Protein AF-A0A9X6XUQ7-F1 (afdb_monomer)

Radius of gyration: 19.81 Å; Cα contacts (8 Å, |Δi|>4): 12; chains: 1; bounding box: 32×31×50 Å

Sequence (71 aa):
MTHIQFDYTKALTFLNEHEVTYLQGAVRTAHDAIHNKTGAGSDFLGWVDLPTAYDKEEFARIQKSAEKIKS

pLDDT: mean 95.31, std 6.3, range [52.94, 98.56]

Organism: Bacillus cereus (NCBI:txi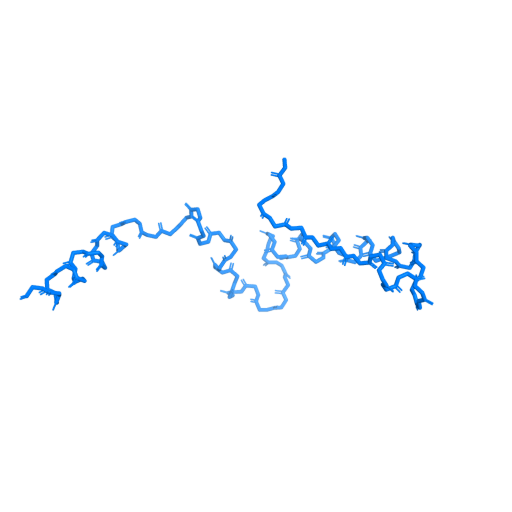d1396)

Solvent-accessible surface area (backbone atoms only — not comparable to full-atom values): 4583 Å² total; per-residue (Å²): 136,72,98,71,85,88,85,62,73,80,52,54,82,84,43,60,74,65,65,61,57,69,43,48,64,61,52,48,54,50,51,51,27,63,79,67,48,72,44,92,70,36,90,71,53,63,72,78,52,35,91,82,67,54,65,64,67,59,52,52,52,52,52,54,51,50,55,64,70,74,106

Secondary structure (DSSP, 8-state):
--SS----GGGGGTS-HHHHHHTHHHHHHHHHHHHTT-STTGGG-HHHHHHHH--HHHHHHHHHHHHHHH-

InterPro domains:
  IPR046348 SIS domain superfamily [SSF53697] (4-70)

Structure (mmCIF, N/CA/C/O backbone):
data_AF-A0A9X6XUQ7-F1
#
_entry.id   AF-A0A9X6XUQ7-F1
#
loop_
_atom_site.group_PDB
_atom_site.id
_atom_site.type_symbol
_atom_site.label_atom_id
_atom_site.label_alt_id
_atom_site.label_comp_id
_atom_site.label_asym_id
_atom_site.label_entity_id
_atom_site.label_seq_id
_atom_site.pdbx_PDB_ins_code
_atom_site.Cartn_x
_atom_site.Cartn_y
_atom_site.Cartn_z
_atom_site.occupancy
_atom_site.B_iso_or_equiv
_atom_site.auth_seq_id
_atom_site.auth_comp_id
_atom_site.auth_asym_id
_atom_site.auth_atom_id
_atom_site.pdbx_PDB_model_num
ATOM 1 N N . MET A 1 1 ? -15.283 4.516 -13.021 1.00 52.94 1 MET A N 1
ATOM 2 C CA . MET A 1 1 ? -14.536 5.741 -12.660 1.00 52.94 1 MET A CA 1
ATOM 3 C C . MET A 1 1 ? -13.878 5.506 -11.316 1.00 52.94 1 MET A C 1
ATOM 5 O O . MET A 1 1 ? -14.562 5.049 -10.409 1.00 52.94 1 MET A O 1
ATOM 9 N N . THR A 1 2 ? -12.573 5.739 -11.201 1.00 87.62 2 THR A N 1
ATOM 10 C CA . THR A 1 2 ? -11.862 5.698 -9.916 1.00 87.62 2 THR A CA 1
ATOM 11 C C . THR A 1 2 ? -12.117 6.995 -9.142 1.00 87.62 2 THR A C 1
ATOM 13 O O . THR A 1 2 ? -12.306 8.046 -9.750 1.00 87.62 2 THR A O 1
ATOM 16 N N . HIS A 1 3 ? -12.146 6.929 -7.806 1.00 94.25 3 HIS A N 1
ATOM 17 C CA . HIS A 1 3 ? -12.330 8.112 -6.948 1.00 94.25 3 HIS A CA 1
ATOM 18 C C . HIS A 1 3 ? -11.103 9.044 -6.957 1.00 94.25 3 HIS A C 1
ATOM 20 O O . HIS A 1 3 ? -11.221 10.234 -6.692 1.00 94.25 3 HIS A O 1
ATOM 26 N N . ILE A 1 4 ? -9.933 8.495 -7.297 1.00 96.06 4 ILE A N 1
ATOM 27 C CA . ILE A 1 4 ? -8.652 9.197 -7.399 1.00 96.06 4 ILE A CA 1
ATOM 28 C C . ILE A 1 4 ? -8.079 8.957 -8.800 1.00 96.06 4 ILE A C 1
ATOM 30 O O . ILE A 1 4 ? -8.237 7.868 -9.363 1.00 96.06 4 ILE A O 1
ATOM 34 N N . GLN A 1 5 ? -7.428 9.977 -9.361 1.00 95.69 5 GLN A N 1
ATOM 35 C CA . GLN A 1 5 ? -6.760 9.921 -10.659 1.00 95.69 5 GLN A CA 1
ATOM 36 C C . GLN A 1 5 ? -5.263 10.179 -10.491 1.00 95.69 5 GLN A C 1
ATOM 38 O O . GLN A 1 5 ? -4.860 11.061 -9.734 1.00 95.69 5 GLN A O 1
ATOM 43 N N . PHE A 1 6 ? -4.454 9.404 -11.208 1.00 93.69 6 PHE A N 1
ATOM 44 C CA . PHE A 1 6 ? -3.020 9.624 -11.336 1.00 93.69 6 PHE A CA 1
ATOM 45 C C . PHE A 1 6 ? -2.726 10.058 -12.770 1.00 93.69 6 PHE A C 1
ATOM 47 O O . PHE A 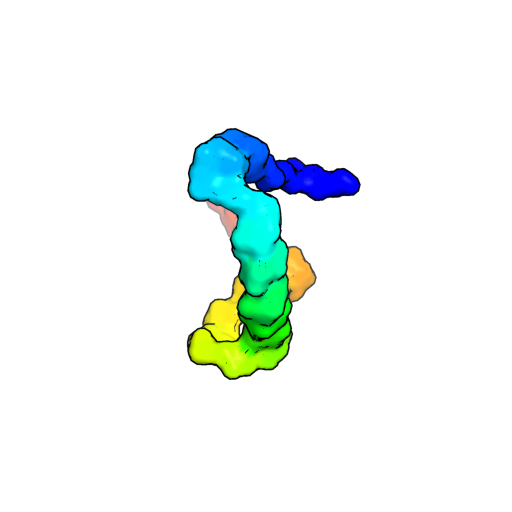1 6 ? 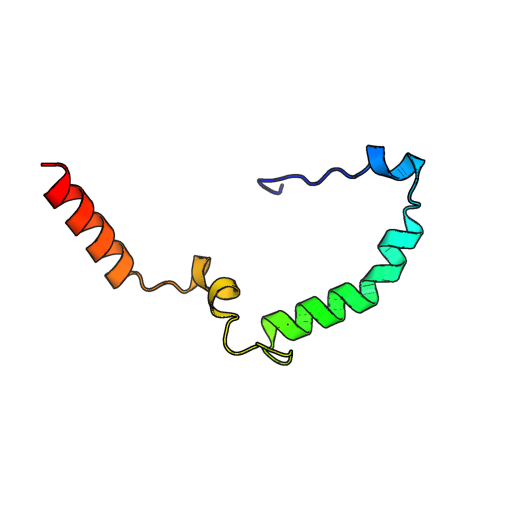-2.992 9.308 -13.708 1.00 93.69 6 PHE A O 1
ATOM 54 N N . ASP A 1 7 ? -2.207 11.273 -12.925 1.00 95.19 7 ASP A N 1
ATOM 55 C CA . ASP A 1 7 ? -1.848 11.860 -14.212 1.00 95.19 7 ASP A CA 1
ATOM 56 C C . ASP A 1 7 ? -0.332 12.091 -14.257 1.00 95.19 7 ASP A C 1
ATOM 58 O O . ASP A 1 7 ? 0.209 12.901 -13.502 1.00 95.19 7 ASP A O 1
ATOM 62 N N . TYR A 1 8 ? 0.347 11.365 -15.147 1.00 94.62 8 TYR A N 1
ATOM 63 C CA . TYR A 1 8 ? 1.785 11.486 -15.383 1.00 94.62 8 TYR A CA 1
ATOM 64 C C . TYR A 1 8 ? 2.118 12.171 -16.719 1.00 94.62 8 TYR A C 1
ATOM 66 O O . TYR A 1 8 ? 3.280 12.193 -17.116 1.00 94.62 8 TYR A O 1
ATOM 74 N N . THR A 1 9 ? 1.144 12.779 -17.405 1.00 95.56 9 THR A N 1
ATOM 75 C CA . THR A 1 9 ? 1.336 13.398 -18.732 1.00 95.56 9 THR A CA 1
ATOM 76 C C . THR A 1 9 ? 2.453 14.441 -18.758 1.00 95.56 9 THR A C 1
ATOM 78 O O . THR A 1 9 ? 3.215 14.509 -19.716 1.00 95.56 9 THR A O 1
ATOM 81 N N . LYS A 1 10 ? 2.631 15.219 -17.683 1.00 96.50 10 LYS A N 1
ATOM 82 C CA . LYS A 1 10 ? 3.724 16.206 -17.574 1.00 96.50 10 LYS A CA 1
ATOM 83 C C . LYS A 1 10 ? 5.113 15.565 -17.500 1.00 96.50 10 LYS A C 1
ATOM 85 O O . LYS A 1 10 ? 6.089 16.178 -17.935 1.00 96.50 10 LYS A O 1
ATOM 90 N N . ALA A 1 11 ? 5.204 14.344 -16.974 1.00 96.19 11 ALA A N 1
ATOM 91 C CA . ALA A 1 11 ? 6.454 13.598 -16.911 1.00 96.19 11 ALA A CA 1
ATOM 92 C C . ALA A 1 11 ? 6.888 13.067 -18.282 1.00 96.19 11 ALA A C 1
ATOM 94 O O . ALA A 1 11 ? 8.071 12.816 -18.478 1.00 96.19 11 ALA A O 1
ATOM 95 N N . LEU A 1 12 ? 5.975 12.999 -19.263 1.00 95.00 12 LEU A N 1
ATOM 96 C CA . LEU A 1 12 ? 6.289 12.542 -20.622 1.00 95.00 12 LEU A CA 1
ATOM 97 C C . LEU A 1 12 ? 7.322 13.414 -21.357 1.00 95.00 12 LEU A C 1
ATOM 99 O O . LEU A 1 12 ? 7.832 13.042 -22.407 1.00 95.00 12 LEU A O 1
ATOM 103 N N . THR A 1 13 ? 7.650 14.581 -20.803 1.00 96.44 13 THR A N 1
ATOM 104 C CA . THR A 1 13 ? 8.728 15.443 -21.303 1.00 96.44 13 THR A CA 1
ATOM 105 C C . THR A 1 13 ? 10.129 14.879 -21.037 1.00 96.44 13 THR A C 1
ATOM 107 O O . THR A 1 13 ? 11.076 15.284 -21.707 1.00 96.44 13 THR A O 1
ATOM 110 N N . PHE A 1 14 ? 10.272 13.956 -20.081 1.00 95.50 14 PHE A N 1
ATOM 111 C CA . PHE A 1 14 ? 11.550 13.354 -19.674 1.00 95.50 14 PHE A CA 1
ATOM 112 C C . PHE A 1 14 ? 11.476 11.834 -19.426 1.00 95.50 14 PHE A C 1
ATOM 114 O O . PHE A 1 14 ? 12.450 11.238 -18.979 1.00 95.50 14 PHE A O 1
ATOM 121 N N . LEU A 1 15 ? 10.332 11.216 -19.715 1.00 94.25 15 LEU A N 1
ATOM 122 C CA . LEU A 1 15 ? 10.035 9.788 -19.597 1.00 94.25 15 LEU A CA 1
ATOM 123 C C . LEU A 1 15 ? 9.219 9.397 -20.827 1.00 94.25 15 LEU A C 1
ATOM 125 O O . LEU A 1 15 ? 8.257 10.080 -21.154 1.00 94.25 15 LEU A O 1
ATOM 129 N N . ASN A 1 16 ? 9.515 8.274 -21.468 1.00 94.00 16 ASN A N 1
ATOM 130 C CA . ASN A 1 16 ? 8.663 7.768 -22.542 1.00 94.00 16 ASN A CA 1
ATOM 131 C C . ASN A 1 16 ? 7.649 6.730 -22.033 1.00 94.00 16 ASN A C 1
ATOM 133 O O . ASN A 1 16 ? 7.917 5.969 -21.106 1.00 94.00 16 ASN A O 1
ATOM 137 N N . GLU A 1 17 ? 6.492 6.622 -22.693 1.00 93.56 17 GLU A N 1
ATOM 138 C CA . GLU A 1 17 ? 5.435 5.663 -22.315 1.00 93.56 17 GLU A CA 1
ATOM 139 C C . GLU A 1 17 ? 5.909 4.197 -22.309 1.00 93.56 17 GLU A C 1
ATOM 141 O O . GLU A 1 17 ? 5.502 3.388 -21.468 1.00 93.56 17 GLU A O 1
ATOM 146 N N . HIS A 1 18 ? 6.806 3.837 -23.231 1.00 93.56 18 HIS A N 1
ATOM 147 C CA . HIS A 1 18 ? 7.340 2.479 -23.313 1.00 93.56 18 HIS A CA 1
ATOM 148 C C . HIS A 1 18 ? 8.224 2.126 -22.109 1.00 93.56 18 HIS A C 1
ATOM 150 O O . HIS A 1 18 ? 8.259 0.965 -21.711 1.00 93.56 18 HIS A O 1
ATOM 156 N N . GLU A 1 19 ? 8.873 3.110 -21.479 1.00 93.56 19 GLU A N 1
ATOM 157 C CA . GLU A 1 19 ? 9.674 2.892 -20.269 1.00 93.56 19 GLU A CA 1
ATOM 158 C C . GLU A 1 19 ? 8.787 2.454 -19.098 1.00 93.56 19 GLU A C 1
ATOM 160 O O . GLU A 1 19 ? 9.140 1.534 -18.364 1.00 93.56 19 GLU A O 1
ATOM 165 N N . VAL A 1 20 ? 7.585 3.032 -18.977 1.00 93.12 20 VAL A N 1
ATOM 166 C CA . VAL A 1 20 ? 6.575 2.585 -18.002 1.00 93.12 20 VAL A CA 1
ATOM 167 C C . VAL A 1 20 ? 6.089 1.178 -18.344 1.00 93.12 20 VAL A C 1
ATOM 169 O O . VAL A 1 20 ? 5.963 0.323 -17.467 1.00 93.12 20 VAL A O 1
ATOM 172 N N . THR A 1 21 ? 5.850 0.914 -19.629 1.00 93.44 21 THR A N 1
ATOM 173 C CA . THR A 1 21 ? 5.353 -0.387 -20.098 1.00 93.44 21 THR A CA 1
ATOM 174 C C . THR A 1 21 ? 6.359 -1.512 -19.832 1.00 93.44 21 THR A C 1
ATOM 176 O O . THR A 1 21 ? 5.964 -2.614 -19.452 1.00 93.44 21 THR A O 1
ATOM 179 N N . TYR A 1 22 ? 7.663 -1.246 -19.930 1.00 96.25 22 TYR A N 1
ATOM 180 C CA . TYR A 1 22 ? 8.703 -2.232 -19.612 1.00 96.25 22 TYR A CA 1
ATOM 181 C C . TYR A 1 22 ? 8.713 -2.664 -18.141 1.00 96.25 22 TYR A C 1
ATOM 183 O O . TYR A 1 22 ? 9.128 -3.784 -17.837 1.00 96.25 22 TYR A O 1
ATOM 191 N N . LEU A 1 23 ? 8.188 -1.844 -17.225 1.00 96.81 23 LEU A N 1
ATOM 192 C CA . LEU A 1 23 ? 8.060 -2.209 -15.811 1.00 96.81 23 LEU A CA 1
ATOM 193 C C . LEU A 1 23 ? 6.905 -3.182 -15.534 1.00 96.81 23 LEU A C 1
ATOM 195 O O . LEU A 1 23 ? 6.831 -3.727 -14.432 1.00 96.81 23 LEU A O 1
ATOM 199 N N . GLN A 1 24 ? 6.023 -3.448 -16.504 1.00 96.44 24 GLN A N 1
ATOM 200 C CA . GLN A 1 24 ? 4.817 -4.257 -16.301 1.00 96.44 24 GLN A CA 1
ATOM 201 C C . GLN A 1 24 ? 5.112 -5.636 -15.692 1.00 96.44 24 GLN A C 1
ATOM 203 O O . GLN A 1 24 ? 4.396 -6.076 -14.792 1.00 96.44 24 GLN A O 1
ATOM 208 N N . GLY A 1 25 ? 6.179 -6.305 -16.142 1.00 97.75 25 GLY A N 1
ATOM 209 C CA . GLY A 1 25 ? 6.582 -7.605 -15.600 1.00 97.75 25 GLY A CA 1
ATOM 210 C C . GLY A 1 25 ? 6.964 -7.530 -14.120 1.00 97.75 25 GLY A C 1
ATOM 211 O O . GLY A 1 25 ? 6.466 -8.310 -13.312 1.00 97.75 25 GLY A O 1
ATOM 212 N N . ALA A 1 26 ? 7.787 -6.547 -13.746 1.00 97.62 26 ALA A N 1
ATOM 213 C CA . ALA A 1 26 ? 8.202 -6.341 -12.360 1.00 97.62 26 ALA A CA 1
ATOM 214 C C . ALA A 1 26 ? 7.019 -5.953 -11.457 1.00 97.62 26 ALA A C 1
ATOM 216 O O . ALA A 1 26 ? 6.891 -6.480 -10.352 1.00 97.62 26 ALA A O 1
ATOM 217 N N . VAL A 1 27 ? 6.119 -5.091 -11.945 1.00 97.88 27 VAL A N 1
ATOM 218 C CA . VAL A 1 27 ? 4.901 -4.692 -11.222 1.00 97.88 27 VAL A CA 1
ATOM 219 C C . VAL A 1 27 ? 3.991 -5.893 -10.976 1.00 97.88 27 VAL A C 1
ATOM 221 O O . VAL A 1 27 ? 3.471 -6.039 -9.873 1.00 97.88 27 VAL A O 1
ATOM 224 N N . ARG A 1 28 ? 3.829 -6.784 -11.962 1.00 97.88 28 ARG A N 1
ATOM 225 C CA . ARG A 1 28 ? 3.040 -8.011 -11.794 1.00 97.88 28 ARG A CA 1
ATOM 226 C C . ARG A 1 28 ? 3.643 -8.932 -10.736 1.00 97.88 28 ARG A C 1
ATOM 228 O O . ARG A 1 28 ? 2.928 -9.366 -9.842 1.00 97.88 28 ARG A O 1
ATOM 235 N N . THR A 1 29 ? 4.950 -9.173 -10.793 1.00 97.75 29 THR A N 1
ATOM 236 C CA . THR A 1 29 ? 5.637 -9.988 -9.781 1.00 97.75 29 THR A CA 1
ATOM 237 C C . THR A 1 29 ? 5.476 -9.397 -8.381 1.00 97.75 29 THR A C 1
ATOM 239 O O . THR A 1 29 ? 5.196 -10.128 -7.435 1.00 97.75 29 THR A O 1
ATOM 242 N N . ALA A 1 30 ? 5.602 -8.074 -8.236 1.00 97.56 30 ALA A N 1
ATOM 243 C CA . ALA A 1 30 ? 5.392 -7.399 -6.957 1.00 97.56 30 ALA A CA 1
ATOM 244 C C . ALA A 1 30 ? 3.934 -7.508 -6.476 1.00 97.56 30 ALA A C 1
ATOM 246 O O . ALA A 1 30 ? 3.696 -7.778 -5.300 1.00 97.56 30 ALA A O 1
ATOM 247 N N . HIS A 1 31 ? 2.961 -7.350 -7.378 1.00 97.69 31 HIS A N 1
ATOM 248 C CA . HIS A 1 31 ? 1.542 -7.531 -7.076 1.00 97.69 31 HIS A CA 1
ATOM 249 C C . HIS A 1 31 ? 1.259 -8.935 -6.528 1.00 97.69 31 HIS A C 1
ATOM 251 O O . HIS A 1 31 ? 0.643 -9.059 -5.466 1.00 97.69 31 HIS A O 1
ATOM 257 N N . ASP A 1 32 ? 1.754 -9.969 -7.213 1.00 97.44 32 ASP A N 1
ATOM 258 C CA . ASP A 1 32 ? 1.579 -11.363 -6.809 1.00 97.44 32 ASP A CA 1
ATOM 259 C C . ASP A 1 32 ? 2.287 -11.643 -5.477 1.00 97.44 32 ASP A C 1
ATOM 261 O O . ASP A 1 32 ? 1.730 -12.325 -4.620 1.00 97.44 32 ASP A O 1
ATOM 265 N N . ALA A 1 33 ? 3.483 -11.088 -5.259 1.00 97.38 33 ALA A N 1
ATOM 266 C CA . ALA A 1 33 ? 4.219 -11.264 -4.009 1.00 97.38 33 ALA A CA 1
ATOM 267 C C . ALA A 1 33 ? 3.493 -10.656 -2.800 1.00 97.38 33 ALA A C 1
ATOM 269 O O . ALA A 1 33 ? 3.507 -11.247 -1.718 1.00 97.38 33 ALA A O 1
ATOM 270 N N . ILE A 1 34 ? 2.844 -9.500 -2.984 1.00 97.69 34 ILE A N 1
ATOM 271 C CA . ILE A 1 34 ? 2.060 -8.835 -1.936 1.00 97.69 34 ILE A CA 1
ATOM 272 C C . ILE A 1 34 ? 0.800 -9.649 -1.617 1.00 97.69 34 ILE A C 1
ATOM 274 O O . ILE A 1 34 ? 0.575 -10.000 -0.461 1.00 97.69 34 ILE A O 1
ATOM 278 N N . HIS A 1 35 ? 0.000 -10.003 -2.626 1.00 97.06 35 HIS A N 1
ATOM 279 C CA . HIS A 1 35 ? -1.276 -10.692 -2.394 1.00 97.06 35 HIS A CA 1
ATOM 280 C C . HIS A 1 35 ? -1.091 -12.145 -1.940 1.00 97.06 35 HIS A C 1
ATOM 282 O O . HIS A 1 35 ? -1.880 -12.640 -1.140 1.00 97.06 35 HIS A O 1
ATOM 288 N N . ASN A 1 36 ? -0.024 -12.815 -2.387 1.00 96.94 36 ASN A N 1
ATOM 289 C CA . ASN A 1 36 ? 0.281 -14.192 -1.989 1.00 96.94 36 ASN A CA 1
ATOM 290 C C . ASN A 1 36 ? 1.245 -14.290 -0.796 1.00 96.94 36 ASN A C 1
ATOM 292 O O . ASN A 1 36 ? 1.566 -15.400 -0.377 1.00 96.94 36 ASN A O 1
ATOM 296 N N . LYS A 1 37 ? 1.706 -13.160 -0.241 1.00 96.38 37 LYS A N 1
ATOM 297 C CA . LYS A 1 37 ? 2.574 -13.102 0.949 1.00 96.38 37 LYS A CA 1
ATOM 298 C C . LYS A 1 37 ? 3.868 -13.923 0.808 1.00 96.38 37 LYS A C 1
ATOM 300 O O . LYS A 1 37 ? 4.267 -14.619 1.733 1.00 96.38 37 LYS A O 1
ATOM 305 N N . THR A 1 38 ? 4.535 -13.841 -0.344 1.00 95.31 38 THR A N 1
ATOM 306 C CA . THR A 1 38 ? 5.754 -14.626 -0.648 1.00 95.31 38 THR A CA 1
ATOM 307 C C . THR A 1 38 ? 7.055 -13.815 -0.608 1.00 95.31 38 THR A C 1
ATOM 309 O O . THR A 1 38 ? 8.137 -14.382 -0.760 1.00 95.31 38 THR A O 1
ATOM 312 N N . GLY A 1 39 ? 6.973 -12.493 -0.428 1.00 91.81 39 GLY A N 1
ATOM 313 C CA . GLY A 1 39 ? 8.129 -11.592 -0.378 1.00 91.81 39 GLY A CA 1
ATOM 314 C C . GLY A 1 39 ? 8.736 -11.423 1.019 1.00 9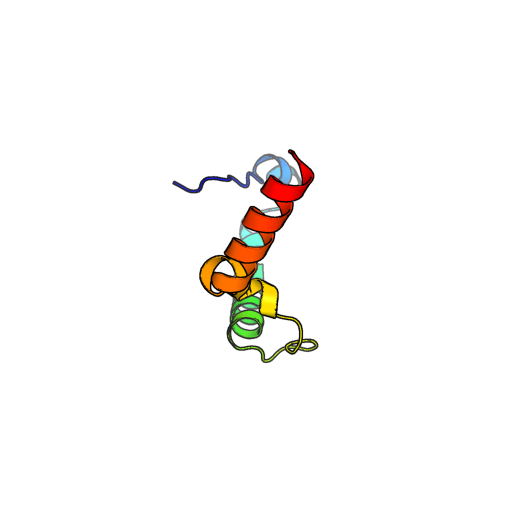1.81 39 GLY A C 1
ATOM 315 O O . GLY A 1 39 ? 8.133 -11.767 2.031 1.00 91.81 39 GLY A O 1
ATOM 316 N N . ALA A 1 40 ? 9.929 -10.830 1.086 1.00 94.81 40 ALA A N 1
ATOM 317 C CA . ALA A 1 40 ? 10.537 -10.457 2.362 1.00 94.81 40 ALA A CA 1
ATOM 318 C C . ALA A 1 40 ? 9.630 -9.482 3.139 1.00 94.81 40 ALA A C 1
ATOM 320 O O . ALA A 1 40 ? 9.147 -8.499 2.578 1.00 94.81 40 ALA A O 1
ATOM 321 N N . GLY A 1 41 ? 9.407 -9.753 4.428 1.00 95.25 41 GLY A N 1
ATOM 322 C CA . GLY A 1 41 ? 8.499 -8.959 5.264 1.00 95.25 41 GLY A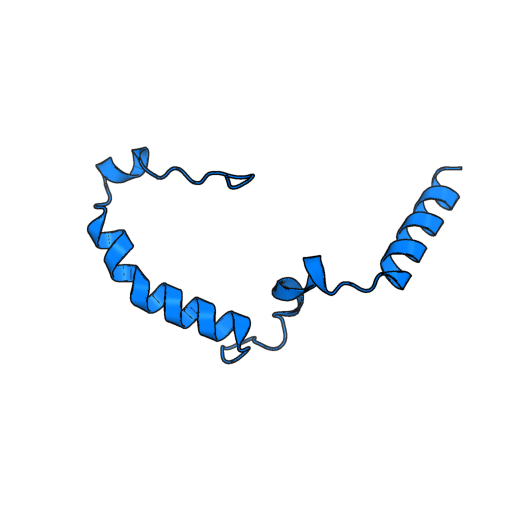 CA 1
ATOM 323 C C . GLY A 1 41 ? 7.009 -9.257 5.048 1.00 95.25 41 GLY A C 1
ATOM 324 O O . GLY A 1 41 ? 6.169 -8.474 5.490 1.00 95.25 41 GLY A O 1
ATOM 325 N N . SER A 1 42 ? 6.670 -10.379 4.403 1.00 96.31 42 SER A N 1
ATOM 326 C CA . SER A 1 42 ? 5.291 -10.832 4.166 1.00 96.31 42 SER A CA 1
ATOM 327 C C . SER A 1 42 ? 4.420 -10.907 5.423 1.00 96.31 42 SER A C 1
ATOM 329 O O . SER A 1 42 ? 3.201 -10.748 5.335 1.00 96.31 42 SER A O 1
ATOM 331 N N . ASP A 1 43 ? 5.036 -11.086 6.592 1.00 96.81 43 ASP A N 1
ATOM 332 C CA . ASP A 1 43 ? 4.364 -11.130 7.895 1.00 96.81 43 ASP A CA 1
ATOM 333 C C . ASP A 1 43 ? 3.640 -9.814 8.245 1.00 96.81 43 ASP A C 1
ATOM 335 O O . ASP A 1 43 ? 2.727 -9.805 9.068 1.00 96.81 43 ASP A O 1
ATOM 339 N N . PHE A 1 44 ? 3.992 -8.702 7.588 1.00 96.62 44 PHE A N 1
ATOM 340 C CA . PHE A 1 44 ? 3.483 -7.359 7.885 1.00 96.62 44 PHE A CA 1
ATOM 341 C C . PHE A 1 44 ? 2.531 -6.800 6.813 1.00 96.62 44 PHE A C 1
ATOM 343 O O . PHE A 1 44 ? 2.304 -5.592 6.742 1.00 96.62 44 PHE A O 1
ATOM 350 N N . LEU A 1 45 ? 1.935 -7.658 5.978 1.00 97.12 45 LEU 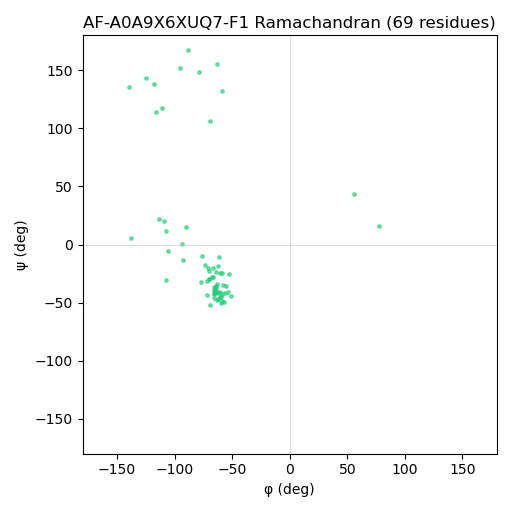A N 1
ATOM 351 C CA . LEU A 1 45 ? 1.021 -7.254 4.894 1.00 97.12 45 LEU A CA 1
ATOM 352 C C . LEU A 1 45 ? -0.461 -7.172 5.302 1.00 97.12 45 LEU A C 1
ATOM 354 O O . LEU A 1 45 ? -1.336 -7.093 4.444 1.00 97.12 45 LEU A O 1
ATOM 358 N N . GLY A 1 46 ? -0.773 -7.156 6.603 1.00 96.19 46 GLY A N 1
ATOM 359 C CA . GLY A 1 46 ? -2.161 -7.103 7.091 1.00 96.19 46 GLY A CA 1
ATOM 360 C C . GLY A 1 46 ? -2.960 -5.883 6.609 1.00 96.19 46 GLY A C 1
ATOM 361 O O . GLY A 1 46 ? -4.181 -5.946 6.505 1.00 96.19 46 GLY A O 1
ATOM 362 N N . TRP A 1 47 ? -2.280 -4.790 6.252 1.00 97.00 47 TRP A N 1
ATOM 363 C CA . TRP A 1 47 ? -2.897 -3.563 5.740 1.00 97.00 47 TRP A CA 1
ATOM 364 C C . TRP A 1 47 ? -3.559 -3.721 4.363 1.00 97.00 47 TRP A C 1
ATOM 366 O O . TRP A 1 47 ? -4.414 -2.907 4.024 1.00 97.00 47 TRP A O 1
ATOM 376 N N . VAL A 1 48 ? -3.191 -4.744 3.581 1.00 97.12 48 VAL A N 1
ATOM 377 C CA . VAL A 1 48 ? -3.749 -4.986 2.238 1.00 97.12 48 VAL A CA 1
ATOM 378 C C . VAL A 1 48 ? -5.233 -5.341 2.328 1.00 97.12 48 VAL A C 1
ATOM 380 O O . VAL A 1 48 ? -6.056 -4.756 1.626 1.00 97.12 48 VAL A O 1
ATOM 383 N N . ASP A 1 49 ? -5.579 -6.243 3.247 1.00 96.00 49 ASP A N 1
ATOM 384 C CA . ASP A 1 49 ? -6.950 -6.727 3.432 1.00 96.00 49 ASP A CA 1
ATOM 385 C C . ASP A 1 49 ? -7.721 -5.923 4.491 1.00 96.00 49 ASP A C 1
ATOM 387 O O . ASP A 1 49 ? -8.944 -6.014 4.575 1.00 96.00 49 ASP A O 1
ATOM 391 N N . LEU A 1 50 ? -7.033 -5.106 5.298 1.00 97.25 50 LEU A N 1
ATOM 392 C CA . LEU A 1 50 ? -7.631 -4.362 6.412 1.00 97.25 50 LEU A CA 1
ATOM 393 C C . LEU A 1 50 ? -8.889 -3.558 6.028 1.00 97.25 50 LEU A C 1
ATOM 395 O O . LEU A 1 50 ? -9.867 -3.636 6.769 1.00 97.25 50 LEU A O 1
ATOM 399 N N . PRO A 1 51 ? -8.953 -2.824 4.898 1.00 96.50 51 PRO A N 1
ATOM 400 C CA . PRO A 1 51 ? -10.144 -2.041 4.560 1.00 96.50 51 PRO A CA 1
ATOM 401 C C . PRO A 1 51 ? -11.427 -2.873 4.402 1.00 96.50 51 PRO A C 1
ATOM 403 O O . PRO A 1 51 ? -12.523 -2.342 4.579 1.00 96.50 51 PRO A O 1
ATOM 406 N N . THR A 1 52 ? -11.313 -4.164 4.077 1.00 96.69 52 THR A N 1
ATOM 407 C CA . THR A 1 52 ? -12.459 -5.067 3.874 1.00 96.69 52 THR A CA 1
ATOM 408 C C . THR A 1 52 ? -12.623 -6.082 5.006 1.00 96.69 52 THR A C 1
ATOM 410 O O . THR A 1 52 ? -13.755 -6.458 5.317 1.00 96.69 52 THR A O 1
ATOM 413 N N . ALA A 1 53 ? -11.522 -6.488 5.642 1.00 96.06 53 ALA A N 1
ATOM 414 C CA . ALA A 1 53 ? -11.452 -7.543 6.651 1.00 96.06 53 ALA A CA 1
ATOM 415 C C . ALA A 1 53 ? -11.082 -7.041 8.064 1.00 96.06 53 ALA A C 1
ATOM 417 O O . ALA A 1 53 ? -10.598 -7.817 8.884 1.00 96.06 53 ALA A O 1
ATOM 418 N N . TYR A 1 54 ? -11.297 -5.759 8.371 1.00 97.25 54 TYR A N 1
ATOM 419 C CA . TYR A 1 54 ? -11.117 -5.229 9.728 1.00 97.25 54 TYR A CA 1
ATOM 420 C C . TYR A 1 54 ? -12.088 -5.855 10.746 1.00 97.25 54 TYR A C 1
ATOM 422 O O . TYR A 1 54 ? -13.195 -6.285 10.403 1.00 97.25 54 TYR A O 1
ATOM 430 N N . ASP A 1 55 ? -11.701 -5.840 12.025 1.00 98.00 55 ASP A N 1
ATOM 431 C CA .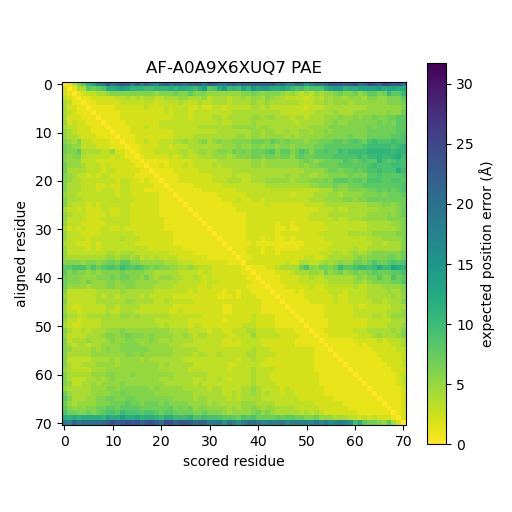 ASP A 1 55 ? -12.567 -6.241 13.137 1.00 98.00 55 ASP A CA 1
ATOM 432 C C . ASP A 1 55 ? -13.696 -5.210 13.333 1.00 98.00 55 ASP A C 1
ATOM 434 O O . ASP A 1 55 ? -13.507 -4.091 13.823 1.00 98.00 55 ASP A O 1
ATOM 438 N N . LYS A 1 56 ? -14.908 -5.599 12.929 1.00 97.44 56 LYS A N 1
ATOM 439 C CA . LYS A 1 56 ? -16.108 -4.755 13.011 1.00 97.44 56 LYS A CA 1
ATOM 440 C C . LYS A 1 56 ? -16.586 -4.538 14.445 1.00 97.44 56 LYS A C 1
ATOM 442 O O . LYS A 1 56 ? -17.186 -3.500 14.728 1.00 97.44 56 LYS A O 1
ATOM 447 N N . GLU A 1 57 ? -16.347 -5.491 15.343 1.00 98.31 57 GLU A N 1
ATOM 448 C CA . GLU A 1 57 ? -16.709 -5.345 16.753 1.00 98.31 57 GLU A CA 1
ATOM 449 C C . GLU A 1 57 ? -15.781 -4.346 17.433 1.00 98.31 57 GLU A C 1
ATOM 451 O O . GLU A 1 57 ? -16.244 -3.466 18.163 1.00 98.31 57 GLU A O 1
ATOM 456 N N . GLU A 1 58 ? -14.480 -4.436 17.153 1.00 9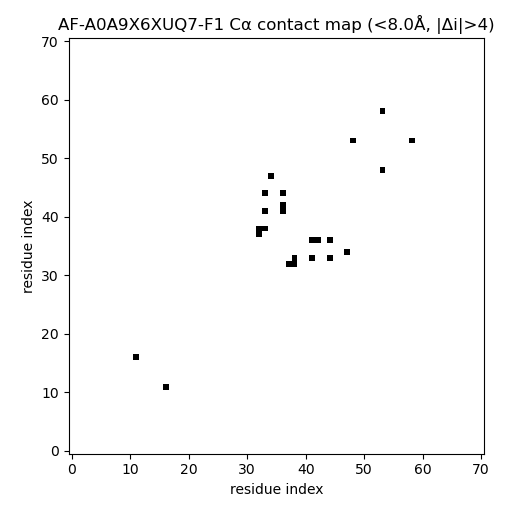8.06 58 GLU A N 1
ATOM 457 C CA . GLU A 1 58 ? -13.504 -3.450 17.602 1.00 98.06 58 GLU A CA 1
ATOM 458 C C . GLU A 1 58 ? -13.838 -2.055 17.083 1.00 98.06 58 GLU A C 1
ATOM 460 O O . GLU A 1 58 ? -13.923 -1.115 17.876 1.00 98.06 58 GLU A O 1
ATOM 465 N N . PHE A 1 59 ? -14.125 -1.921 15.788 1.00 98.25 59 PHE A N 1
ATOM 466 C CA . PHE A 1 59 ? -14.517 -0.641 15.208 1.00 98.25 59 PHE A CA 1
ATOM 467 C C . PHE A 1 59 ? -15.745 -0.034 15.912 1.00 98.25 59 PHE A C 1
ATOM 469 O O . PHE A 1 59 ? -15.752 1.151 16.255 1.00 98.25 59 PHE A O 1
ATOM 476 N N . ALA A 1 60 ? -16.755 -0.848 16.234 1.00 98.44 60 ALA A N 1
ATOM 477 C CA . ALA A 1 60 ? -17.920 -0.392 16.991 1.00 98.44 60 ALA A CA 1
ATOM 478 C C . ALA A 1 60 ? -17.569 0.031 18.434 1.00 98.44 60 ALA A C 1
ATOM 480 O O . ALA A 1 60 ? -18.132 1.001 18.951 1.00 98.44 60 ALA A O 1
ATOM 481 N N . ARG A 1 61 ? -16.631 -0.657 19.105 1.00 98.56 61 ARG A N 1
ATOM 482 C CA . ARG A 1 61 ? -16.130 -0.251 20.436 1.00 98.56 61 ARG A CA 1
ATOM 483 C C . ARG A 1 61 ? -15.393 1.088 20.382 1.00 98.56 61 ARG A C 1
ATOM 485 O O . ARG A 1 61 ? -15.570 1.901 21.294 1.00 98.56 61 ARG A O 1
ATOM 492 N N . ILE A 1 62 ? -14.615 1.332 19.324 1.00 98.31 62 ILE A N 1
ATOM 493 C CA . ILE A 1 62 ? -13.927 2.611 19.094 1.00 98.31 62 ILE A CA 1
ATOM 494 C C . ILE A 1 62 ? -14.959 3.739 18.995 1.00 98.31 62 ILE A C 1
ATOM 496 O O . ILE A 1 62 ? -14.861 4.720 19.732 1.00 98.31 62 ILE A O 1
ATOM 500 N N . GLN A 1 63 ? -15.997 3.570 18.171 1.00 98.19 63 GLN A N 1
ATOM 501 C CA . GLN A 1 63 ? -17.064 4.567 18.019 1.00 98.19 63 GLN A CA 1
ATOM 502 C C . GLN A 1 63 ? -17.792 4.856 19.340 1.00 98.19 63 GLN A C 1
ATOM 504 O O . GLN A 1 63 ? -17.974 6.015 19.706 1.00 98.19 63 GLN A O 1
ATOM 509 N N . LYS A 1 64 ? -18.155 3.816 20.104 1.00 98.25 64 LYS A N 1
ATOM 510 C CA . LYS A 1 64 ? -18.799 3.984 21.422 1.00 98.25 64 LYS A CA 1
ATOM 511 C C . LYS A 1 64 ? -17.921 4.752 22.408 1.00 98.25 64 LYS A C 1
ATOM 513 O O . LYS A 1 64 ? -18.421 5.583 23.162 1.00 98.25 64 LYS A O 1
ATOM 518 N N . SER A 1 65 ? -16.621 4.468 22.411 1.00 98.38 65 SER A N 1
ATOM 519 C CA . SER A 1 65 ? -15.664 5.158 23.280 1.00 98.38 65 SER A CA 1
ATOM 520 C C . SER A 1 65 ? -15.531 6.631 22.897 1.00 98.38 65 SER A C 1
ATOM 522 O O . SER A 1 65 ? -15.538 7.485 23.777 1.00 98.38 65 SER A O 1
ATOM 524 N N . ALA A 1 66 ? -15.481 6.932 21.596 1.00 98.31 66 ALA A N 1
ATOM 525 C CA . ALA A 1 66 ? -15.428 8.301 21.096 1.00 98.31 66 ALA A CA 1
ATOM 526 C C . ALA A 1 66 ? -16.662 9.121 21.513 1.00 98.31 66 ALA A C 1
ATOM 528 O O . ALA A 1 66 ? -16.507 10.230 22.019 1.00 98.31 66 ALA A O 1
ATOM 529 N N . GLU A 1 67 ? -17.871 8.562 21.387 1.00 97.94 67 GLU A N 1
ATOM 530 C CA . GLU A 1 67 ? -19.100 9.242 21.826 1.00 97.94 67 GLU A CA 1
ATOM 531 C C . GLU A 1 67 ? -19.120 9.494 23.339 1.00 97.94 67 GLU A C 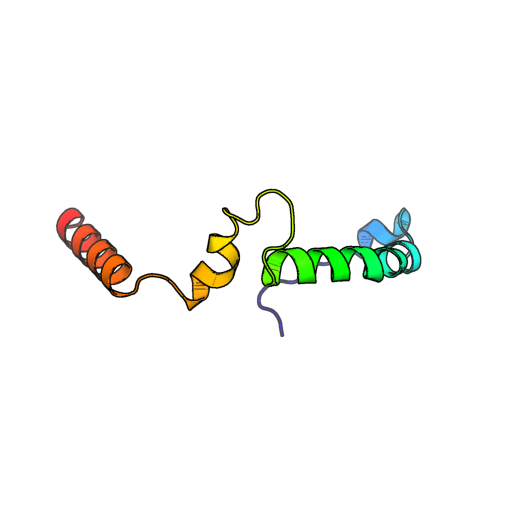1
ATOM 533 O O . GLU A 1 67 ? -19.477 10.586 23.770 1.00 97.94 67 GLU A O 1
ATOM 538 N N . LYS A 1 68 ? -18.661 8.529 24.150 1.00 97.88 68 LYS A N 1
ATOM 539 C CA . LYS A 1 68 ? -18.557 8.697 25.610 1.00 97.88 68 LYS A CA 1
ATOM 540 C C . LYS A 1 68 ? -17.571 9.798 26.020 1.00 97.88 68 LYS A C 1
ATOM 542 O O . LYS A 1 68 ? -17.763 10.417 27.056 1.00 97.88 68 LYS A O 1
ATOM 547 N N . ILE A 1 69 ? -16.487 9.993 25.267 1.00 97.62 69 ILE A N 1
ATOM 548 C CA . ILE A 1 69 ? -15.475 11.025 25.561 1.00 97.62 69 ILE A CA 1
ATOM 549 C C . ILE A 1 69 ? -15.964 12.415 25.141 1.00 97.62 69 ILE A C 1
ATOM 551 O O . ILE A 1 69 ? -15.593 13.412 25.751 1.00 97.62 69 ILE A O 1
ATOM 555 N N . LYS A 1 70 ? -16.763 12.486 24.074 1.00 95.31 70 LYS A N 1
ATOM 556 C CA . LYS A 1 70 ? -17.306 13.736 23.536 1.00 95.31 70 LYS A CA 1
ATOM 557 C C . LYS A 1 70 ? -18.369 14.371 24.446 1.00 95.31 70 LYS A C 1
ATOM 559 O O . LYS A 1 70 ? -18.527 15.590 24.392 1.00 95.31 70 LYS A O 1
ATOM 564 N N . SER A 1 71 ? -19.115 13.560 25.203 1.00 68.69 71 SER A N 1
ATOM 565 C CA . SER A 1 71 ? -20.154 13.985 26.160 1.00 68.69 71 SER A CA 1
ATOM 566 C C . SER A 1 71 ? -19.574 14.439 27.493 1.00 68.69 71 SER A C 1
ATOM 568 O O . SER A 1 71 ? -20.046 15.475 28.003 1.00 68.69 71 SER A O 1
#

Foldseek 3Di:
DDPDDDDCPVVCVPDPPVNVVVCVVVVVVVVCCLVVLPDPPSVPSPVVCCVPPPDPVVVVVVVVVVVVVVD

Nearest PDB structures (foldseek):
  3ifs-assembly3_E  TM=9.916E-01  e=7.524E-06  Bacillus anthracis str. 'Ames Ancestor'
  3ff1-assembly1_A  TM=9.909E-01  e=2.954E-05  Staphylococcus aureus subsp. aureus COL

Mean predicted aligned error: 4.11 Å